Protein AF-R0L9C2-F1 (afdb_monomer)

Mean predicted aligned error: 9.46 Å

pLDDT: mean 76.69, std 14.72, range [36.59, 90.12]

Foldseek 3Di:
DPPPPDPDFDWDKDFDFDDDPNDTGTDDIDTWDKDADPVDNVDIDTDPVVVVVVVVVCCVVVPPPDD

Structure (mmCIF, N/CA/C/O backbone):
data_AF-R0L9C2-F1
#
_entry.id   AF-R0L9C2-F1
#
loop_
_atom_site.group_PDB
_atom_site.id
_atom_site.type_symbol
_atom_site.label_atom_id
_atom_site.label_alt_id
_atom_site.label_comp_id
_atom_site.label_asym_id
_atom_site.label_entity_id
_atom_site.label_seq_id
_atom_site.pdbx_PDB_ins_code
_atom_site.Cartn_x
_atom_site.Cartn_y
_atom_site.Cartn_z
_atom_site.occupancy
_atom_site.B_iso_or_equiv
_atom_site.auth_seq_id
_atom_site.auth_comp_id
_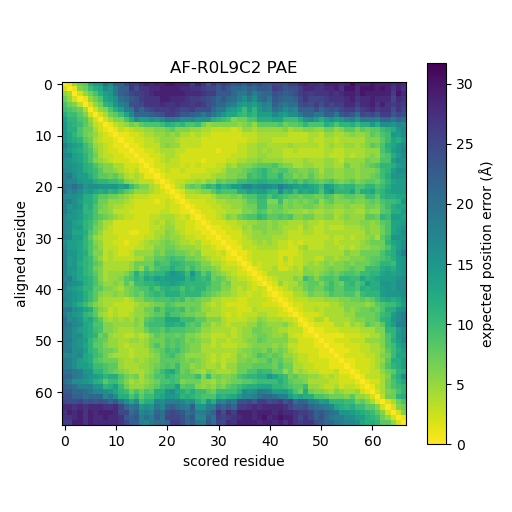atom_site.auth_asym_id
_atom_site.auth_atom_id
_atom_site.pdbx_PDB_model_num
ATOM 1 N N . ARG A 1 1 ? -11.321 -15.199 -27.191 1.00 40.88 1 ARG A N 1
ATOM 2 C CA . ARG A 1 1 ? -9.872 -15.186 -27.508 1.00 40.88 1 ARG A CA 1
ATOM 3 C C . ARG A 1 1 ? -9.194 -14.286 -26.484 1.00 40.88 1 ARG A C 1
ATOM 5 O O . ARG A 1 1 ? -9.291 -13.077 -26.620 1.00 40.88 1 ARG A O 1
ATOM 12 N N . ILE A 1 2 ? -8.608 -14.858 -25.433 1.00 50.84 2 ILE A N 1
ATOM 13 C CA . ILE A 1 2 ? -7.759 -14.111 -24.496 1.00 50.84 2 ILE A CA 1
ATOM 14 C C . ILE A 1 2 ? -6.413 -13.977 -25.208 1.00 50.84 2 ILE A C 1
ATOM 16 O O . ILE A 1 2 ? -5.755 -14.982 -25.473 1.00 50.84 2 ILE A O 1
ATOM 20 N N . GLY A 1 3 ? -6.096 -12.768 -25.673 1.00 47.75 3 GLY A N 1
ATOM 21 C CA . GLY A 1 3 ? -4.801 -12.482 -26.285 1.00 47.75 3 GLY A CA 1
ATOM 22 C C . GLY A 1 3 ? -3.696 -12.748 -25.270 1.00 47.75 3 GLY A C 1
ATOM 23 O O . GLY A 1 3 ? -3.912 -12.553 -24.077 1.00 47.75 3 GLY A O 1
ATOM 24 N N . LYS A 1 4 ? -2.533 -13.220 -25.734 1.00 51.50 4 LYS A N 1
ATOM 25 C CA . LYS A 1 4 ? -1.317 -13.291 -24.918 1.00 51.50 4 LYS A CA 1
ATOM 26 C C . LYS A 1 4 ? -1.164 -11.963 -24.170 1.00 51.50 4 LYS A C 1
ATOM 28 O O . LYS A 1 4 ? -0.910 -10.943 -24.806 1.00 51.50 4 LYS A O 1
ATOM 33 N N . VAL A 1 5 ? -1.354 -11.981 -22.853 1.00 59.94 5 VAL A N 1
ATOM 34 C CA . VAL A 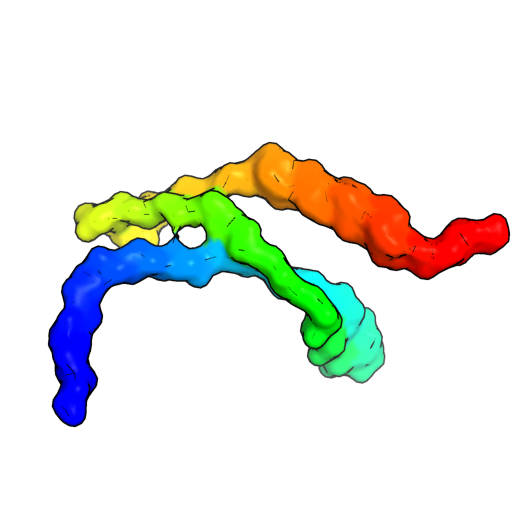1 5 ? -0.980 -10.866 -21.986 1.00 59.94 5 VAL A CA 1
ATOM 35 C C . VAL A 1 5 ? 0.545 -10.870 -22.018 1.00 59.94 5 VAL A C 1
ATOM 37 O O . VAL A 1 5 ? 1.178 -11.701 -21.376 1.00 59.94 5 VAL A O 1
ATOM 40 N N . GLY A 1 6 ? 1.138 -10.056 -22.899 1.00 53.19 6 GLY A N 1
ATOM 41 C CA . GLY A 1 6 ? 2.564 -9.737 -22.808 1.00 53.19 6 GLY A CA 1
ATOM 42 C C . GLY A 1 6 ? 2.849 -9.135 -21.434 1.00 53.19 6 GLY A C 1
ATOM 43 O O . GLY A 1 6 ? 1.905 -8.655 -20.814 1.00 53.19 6 GLY A O 1
ATOM 44 N N . ASN A 1 7 ? 4.100 -9.194 -20.965 1.00 59.50 7 ASN A N 1
ATOM 45 C CA . ASN A 1 7 ? 4.511 -8.746 -19.629 1.00 59.50 7 ASN A CA 1
ATOM 46 C C . ASN A 1 7 ? 4.004 -7.317 -19.359 1.00 59.50 7 ASN A C 1
ATOM 48 O O . ASN A 1 7 ? 4.606 -6.333 -19.786 1.00 59.50 7 ASN A O 1
ATOM 52 N N . GLN A 1 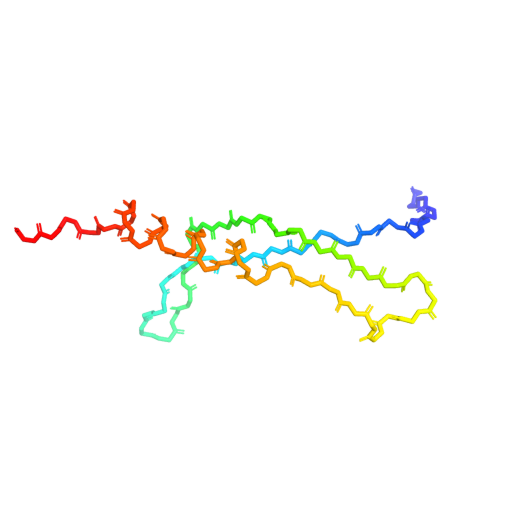8 ? 2.821 -7.198 -18.764 1.00 67.19 8 GLN A N 1
ATOM 53 C CA . GLN A 1 8 ? 2.222 -5.930 -18.391 1.00 67.19 8 GLN A CA 1
ATOM 54 C C . GLN A 1 8 ? 2.505 -5.791 -16.912 1.00 67.19 8 GLN A C 1
ATOM 56 O O . GLN A 1 8 ? 2.037 -6.614 -16.124 1.00 67.19 8 GLN A O 1
ATOM 61 N N . LYS A 1 9 ? 3.292 -4.768 -16.569 1.00 74.94 9 LYS A N 1
ATOM 62 C CA . LYS A 1 9 ? 3.626 -4.437 -15.185 1.00 74.94 9 LYS A CA 1
ATOM 63 C C . LYS A 1 9 ? 2.363 -4.449 -14.333 1.00 74.94 9 LYS A C 1
ATOM 65 O O . LYS A 1 9 ? 1.351 -3.837 -14.699 1.00 74.94 9 LYS A O 1
ATOM 70 N N . ARG A 1 10 ? 2.411 -5.174 -13.219 1.00 83.19 10 ARG A N 1
ATOM 71 C CA . ARG A 1 10 ? 1.268 -5.290 -12.312 1.00 83.19 10 ARG A CA 1
ATOM 72 C C . ARG A 1 10 ? 1.020 -3.956 -11.615 1.00 83.19 10 ARG A C 1
ATOM 74 O O . ARG A 1 10 ? 1.950 -3.282 -11.188 1.00 83.19 10 ARG A O 1
ATOM 81 N N . VAL A 1 11 ? -0.251 -3.586 -11.473 1.00 86.12 11 VAL A N 1
ATOM 82 C CA . VAL A 1 11 ? -0.635 -2.438 -10.645 1.00 86.12 11 VAL A CA 1
ATOM 83 C C . VAL A 1 11 ? -0.795 -2.915 -9.211 1.00 86.12 11 VAL A C 1
ATOM 85 O O . VAL A 1 11 ? -1.612 -3.794 -8.933 1.00 86.12 11 VAL A O 1
ATOM 88 N N . VAL A 1 12 ? -0.031 -2.314 -8.306 1.00 89.06 12 VAL A N 1
ATOM 89 C CA . VAL A 1 12 ? -0.109 -2.566 -6.866 1.00 89.06 12 VAL A CA 1
ATOM 90 C C . VAL A 1 12 ? -0.676 -1.328 -6.177 1.00 89.06 12 VAL A C 1
ATOM 92 O O . VAL A 1 12 ? -0.515 -0.196 -6.633 1.00 89.06 12 VAL A O 1
ATOM 95 N N . GLY A 1 13 ? -1.406 -1.540 -5.087 1.00 90.12 13 GLY A N 1
ATOM 96 C CA . GLY A 1 13 ? -2.082 -0.483 -4.350 1.00 90.12 13 GLY A CA 1
ATOM 97 C C . GLY A 1 13 ? -2.363 -0.883 -2.911 1.00 90.12 13 GLY A C 1
ATOM 98 O O . GLY A 1 13 ? -2.202 -2.040 -2.523 1.00 90.12 13 GLY A O 1
ATOM 99 N N . VAL A 1 14 ? -2.811 0.089 -2.127 1.00 88.50 14 VAL A N 1
ATOM 100 C CA . VAL A 1 14 ? -3.209 -0.102 -0.734 1.00 88.50 14 VAL A CA 1
ATOM 101 C C . VAL A 1 14 ? -4.722 -0.088 -0.629 1.00 88.50 14 VAL A C 1
ATOM 103 O O . VAL A 1 14 ? -5.390 0.806 -1.151 1.00 88.50 14 VAL A O 1
ATOM 106 N N . LEU A 1 15 ? -5.251 -1.071 0.096 1.00 89.25 15 LEU A N 1
ATOM 107 C CA . LEU A 1 15 ? -6.648 -1.117 0.505 1.00 89.25 15 LEU A CA 1
ATOM 108 C C . LEU A 1 15 ? -6.802 -0.457 1.874 1.00 89.25 15 LEU A C 1
ATOM 110 O O . LEU A 1 15 ? -6.052 -0.734 2.810 1.00 89.25 15 LEU A O 1
ATOM 114 N N . LEU A 1 16 ? -7.803 0.403 1.988 1.00 85.19 16 LE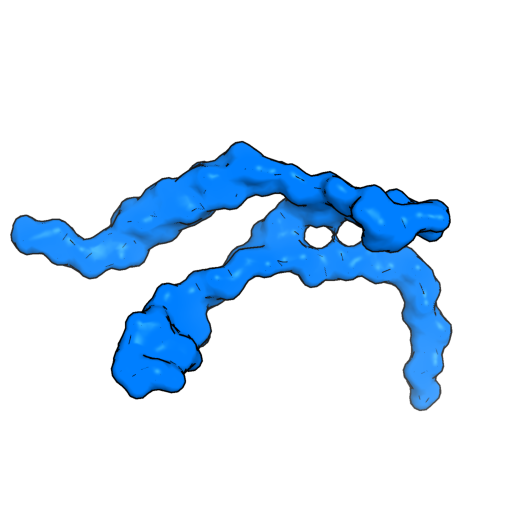U A N 1
ATOM 115 C CA . LEU A 1 16 ? -8.152 1.127 3.197 1.00 85.19 16 LEU A CA 1
ATOM 116 C C . LEU A 1 16 ? -9.554 0.719 3.633 1.00 85.19 16 LEU A C 1
ATOM 118 O O . LEU A 1 16 ? -10.473 0.569 2.829 1.00 85.19 16 LEU A O 1
ATOM 122 N N . GLY A 1 17 ? -9.720 0.539 4.933 1.00 86.19 17 GLY A N 1
ATOM 123 C CA . GLY A 1 17 ? -10.931 -0.053 5.465 1.00 86.19 17 GLY A CA 1
ATOM 124 C C . GLY A 1 17 ? -10.960 -0.082 6.982 1.00 86.19 17 GLY A C 1
ATOM 125 O O . GLY A 1 17 ? -10.063 0.432 7.653 1.00 86.19 17 GLY A O 1
ATOM 126 N N . SER A 1 18 ? -12.005 -0.691 7.530 1.00 82.75 18 SER A N 1
ATOM 127 C CA . SER A 1 18 ? -12.168 -0.915 8.961 1.00 82.75 18 SER A CA 1
ATOM 128 C C . SER A 1 18 ? -12.322 -2.403 9.236 1.00 82.75 18 SER A C 1
ATOM 130 O O . SER A 1 18 ? -13.123 -3.091 8.612 1.00 82.75 18 SER A O 1
ATOM 132 N N . TRP A 1 19 ? -11.568 -2.900 10.211 1.00 83.81 19 TRP A N 1
ATOM 133 C CA . TRP A 1 19 ? -11.767 -4.238 10.747 1.00 83.81 19 TRP A CA 1
ATOM 134 C C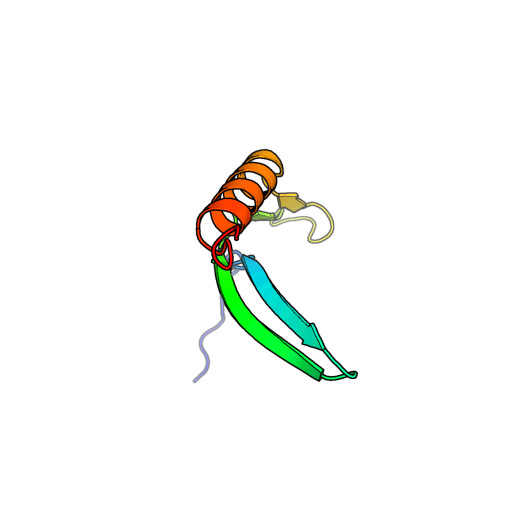 . TRP A 1 19 ? -12.607 -4.149 12.019 1.00 83.81 19 TRP A C 1
ATOM 136 O O . TRP A 1 19 ? -12.163 -3.587 13.023 1.00 83.81 19 TRP A O 1
ATOM 146 N N . GLN A 1 20 ? -13.824 -4.694 11.996 1.00 86.12 20 GLN A N 1
ATOM 147 C CA . GLN A 1 20 ? -14.712 -4.711 13.159 1.00 86.12 20 GLN A CA 1
ATOM 148 C C . GLN A 1 20 ? -15.385 -6.067 13.310 1.00 86.12 20 GLN A C 1
ATOM 150 O O . GLN A 1 20 ? -15.905 -6.628 12.354 1.00 86.12 20 GLN A O 1
ATOM 155 N N . LYS A 1 21 ? -15.417 -6.588 14.543 1.00 80.50 21 LYS A N 1
ATOM 156 C CA . LYS A 1 21 ? -16.182 -7.796 14.911 1.00 80.50 21 LYS A CA 1
ATOM 157 C C . LYS A 1 21 ? -15.968 -8.992 13.958 1.00 80.50 21 LYS A C 1
ATOM 159 O O . LYS A 1 21 ? -16.916 -9.705 13.649 1.00 80.50 21 LYS A O 1
ATOM 164 N N . LYS A 1 22 ? -14.718 -9.230 13.538 1.00 89.38 22 LYS A N 1
ATOM 165 C CA . LYS A 1 22 ? -14.300 -10.285 12.586 1.00 89.38 22 LYS A CA 1
ATOM 166 C C . LYS A 1 22 ? -14.737 -10.085 11.124 1.00 89.38 22 LYS A C 1
ATOM 168 O O . LYS A 1 22 ? -14.609 -11.014 10.334 1.00 89.38 22 LYS A O 1
ATOM 173 N N . ILE A 1 23 ? -15.218 -8.898 10.759 1.00 89.19 23 ILE A N 1
ATOM 174 C CA . ILE A 1 23 ? -15.554 -8.522 9.383 1.00 89.19 23 ILE A CA 1
ATOM 175 C C . ILE A 1 23 ? -14.589 -7.419 8.930 1.00 89.19 23 ILE A C 1
ATOM 177 O O . ILE A 1 23 ? -14.397 -6.426 9.640 1.00 89.19 23 ILE A O 1
ATOM 181 N N . LEU A 1 24 ? -13.975 -7.610 7.756 1.00 88.38 24 LEU A N 1
ATOM 182 C CA . LEU A 1 24 ? -13.192 -6.586 7.065 1.00 88.38 24 LEU A CA 1
ATOM 183 C C . LEU A 1 24 ? -14.120 -5.808 6.140 1.00 88.38 24 LEU A C 1
ATOM 185 O O . LEU A 1 24 ? -14.644 -6.376 5.185 1.00 88.38 24 LEU A O 1
ATOM 189 N N . ASP A 1 25 ? -14.291 -4.524 6.414 1.00 86.62 25 ASP A N 1
ATOM 190 C CA . ASP A 1 25 ? -14.948 -3.595 5.506 1.00 86.62 25 ASP A CA 1
ATOM 191 C C . ASP A 1 25 ? -13.881 -2.802 4.749 1.00 86.62 25 ASP A C 1
ATOM 193 O O . ASP A 1 25 ? -13.053 -2.138 5.373 1.00 86.62 25 ASP A O 1
ATOM 197 N N . VAL A 1 26 ? -13.872 -2.894 3.420 1.00 88.31 26 VAL A N 1
ATOM 198 C CA . VAL A 1 26 ? -12.925 -2.181 2.551 1.00 88.31 26 VAL A CA 1
ATOM 199 C C . VAL A 1 26 ? -13.662 -1.004 1.928 1.00 88.31 26 VAL A C 1
ATOM 201 O O . VAL A 1 26 ? -14.541 -1.192 1.092 1.00 88.31 26 VAL A O 1
ATOM 204 N N . SER A 1 27 ? -13.309 0.213 2.340 1.00 84.56 27 SER A N 1
ATOM 205 C CA . SER A 1 27 ? -14.049 1.433 2.002 1.00 84.56 27 SER A CA 1
ATOM 206 C C . SER A 1 27 ? -13.337 2.338 1.001 1.00 84.56 27 SER A C 1
ATOM 208 O O . SER A 1 27 ? -13.988 3.157 0.356 1.00 84.56 27 SER A O 1
ATOM 210 N N . ASN A 1 28 ? -12.016 2.220 0.856 1.00 85.88 28 ASN A N 1
ATOM 211 C CA . ASN A 1 28 ? -11.253 2.992 -0.120 1.00 85.88 28 ASN A CA 1
ATOM 212 C C . ASN A 1 28 ? -10.005 2.221 -0.584 1.00 85.88 28 ASN A C 1
ATOM 214 O O . ASN A 1 28 ? -9.581 1.258 0.049 1.00 85.88 28 ASN A O 1
ATOM 218 N N . SER A 1 29 ? -9.394 2.652 -1.682 1.00 89.31 29 SER A N 1
ATOM 219 C CA . SER A 1 29 ? -8.123 2.119 -2.169 1.00 89.31 29 SER A CA 1
ATOM 220 C C . SER A 1 29 ? -7.380 3.156 -3.000 1.00 89.31 29 SER A C 1
ATOM 222 O O . SER A 1 29 ? -8.016 3.988 -3.646 1.00 89.31 29 SER A O 1
ATOM 224 N N . PHE A 1 30 ? -6.052 3.090 -3.023 1.00 86.81 30 PHE A N 1
ATOM 225 C CA . PHE A 1 30 ? -5.232 3.924 -3.902 1.00 86.81 30 PHE A CA 1
ATOM 226 C C . PHE A 1 30 ? -4.071 3.120 -4.491 1.00 86.81 30 PHE A C 1
ATOM 2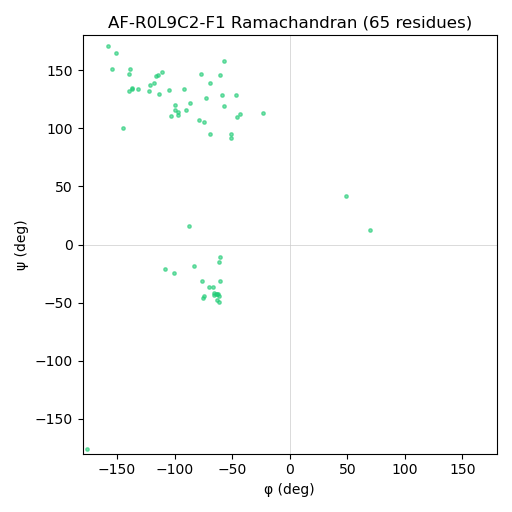28 O O . PHE A 1 30 ? -3.558 2.202 -3.853 1.00 86.81 30 PHE A O 1
ATOM 235 N N . ALA A 1 31 ? -3.678 3.447 -5.722 1.00 88.25 31 ALA A N 1
ATOM 236 C CA . ALA A 1 31 ? -2.531 2.828 -6.379 1.00 88.25 31 ALA A CA 1
ATOM 237 C C . ALA A 1 31 ? -1.223 3.405 -5.826 1.00 88.25 31 ALA A C 1
ATOM 239 O O . ALA A 1 31 ? -1.162 4.588 -5.488 1.00 88.25 31 ALA A O 1
ATOM 240 N N . VAL A 1 32 ? -0.186 2.574 -5.758 1.00 86.88 32 VAL A N 1
ATOM 241 C CA . VAL A 1 32 ? 1.162 2.992 -5.366 1.00 86.88 32 VAL A CA 1
ATOM 242 C C . VAL A 1 32 ? 2.124 2.803 -6.533 1.00 86.88 32 VAL A C 1
ATOM 244 O O . VAL A 1 32 ? 1.964 1.845 -7.295 1.00 86.88 32 VAL A O 1
ATOM 247 N N . PRO A 1 33 ? 3.124 3.687 -6.692 1.00 87.56 33 PRO A N 1
ATOM 248 C CA . PRO A 1 33 ? 4.231 3.430 -7.600 1.00 87.56 33 PRO A CA 1
ATOM 249 C C . PRO A 1 33 ? 4.918 2.118 -7.206 1.00 87.56 33 PRO A C 1
ATOM 251 O O . PRO A 1 33 ? 5.393 1.965 -6.078 1.00 87.56 33 PRO A O 1
ATOM 254 N N . PHE A 1 34 ? 4.915 1.165 -8.131 1.00 87.56 34 PHE A N 1
ATOM 255 C CA . PHE A 1 34 ? 5.467 -0.170 -7.961 1.00 87.56 34 PHE A CA 1
ATOM 256 C C . PHE A 1 34 ? 6.188 -0.563 -9.244 1.00 87.56 34 PHE A C 1
ATOM 258 O O . PHE A 1 34 ? 5.631 -0.420 -10.334 1.00 87.56 34 PHE A O 1
ATOM 265 N N . ASP A 1 35 ? 7.405 -1.070 -9.094 1.00 86.12 35 ASP A N 1
ATOM 266 C CA . ASP A 1 35 ? 8.200 -1.616 -10.186 1.00 86.12 35 ASP A CA 1
ATOM 267 C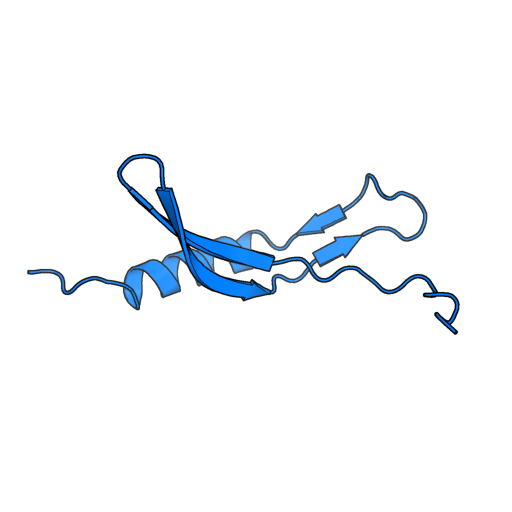 C . ASP A 1 35 ? 8.755 -2.980 -9.773 1.00 86.12 35 ASP A C 1
ATOM 269 O O . ASP A 1 35 ? 9.299 -3.145 -8.683 1.00 86.12 35 ASP A O 1
ATOM 273 N N . GLU A 1 36 ? 8.633 -3.952 -10.665 1.00 84.25 36 GLU A N 1
ATOM 274 C CA . GLU A 1 36 ? 9.213 -5.289 -10.545 1.00 84.25 36 GLU A CA 1
ATOM 275 C C . GLU A 1 36 ? 10.259 -5.480 -11.645 1.00 84.25 36 GLU A C 1
ATOM 277 O O . GLU A 1 36 ? 10.119 -4.916 -12.737 1.00 84.25 36 GLU A O 1
ATOM 282 N N . ASP A 1 37 ? 11.333 -6.216 -11.354 1.00 83.00 37 ASP A N 1
ATOM 283 C CA . ASP A 1 37 ? 12.330 -6.547 -12.371 1.00 83.00 37 ASP A CA 1
ATOM 284 C C . ASP A 1 37 ? 11.747 -7.591 -13.336 1.00 83.00 37 ASP A C 1
ATOM 286 O O . ASP A 1 37 ? 11.311 -8.659 -12.918 1.00 83.00 37 ASP A O 1
ATOM 290 N N . ASP A 1 38 ? 11.773 -7.308 -14.642 1.00 79.25 38 ASP A N 1
ATOM 291 C CA . ASP A 1 38 ? 11.274 -8.225 -15.679 1.00 79.25 38 ASP A CA 1
ATOM 292 C C . ASP A 1 38 ? 12.028 -9.574 -15.724 1.00 79.25 38 ASP A C 1
ATOM 294 O O . ASP A 1 38 ? 11.584 -10.511 -16.393 1.00 79.25 38 ASP A O 1
ATOM 298 N N . LYS A 1 39 ? 13.205 -9.671 -15.089 1.00 82.50 39 LYS A N 1
ATOM 299 C CA . LYS A 1 39 ? 14.060 -10.868 -15.062 1.00 82.50 39 LYS A CA 1
ATOM 300 C C . LYS A 1 39 ? 13.938 -11.671 -13.771 1.00 82.50 39 LYS A C 1
ATOM 302 O O . LYS A 1 39 ? 14.263 -12.858 -13.798 1.00 82.50 39 LYS A O 1
ATOM 307 N N . ASP A 1 40 ? 13.534 -11.044 -12.669 1.00 79.56 40 ASP A N 1
ATOM 308 C CA . ASP A 1 40 ? 13.418 -11.684 -11.359 1.00 79.56 40 ASP A CA 1
ATOM 309 C C . ASP A 1 40 ? 12.223 -11.121 -10.579 1.00 79.56 40 ASP A C 1
ATOM 311 O O . ASP A 1 40 ? 12.311 -10.082 -9.925 1.00 79.56 40 ASP A O 1
ATOM 315 N N . ASP A 1 41 ? 11.121 -11.874 -10.591 1.00 79.12 41 ASP A N 1
ATOM 316 C CA . ASP A 1 41 ? 9.870 -11.539 -9.901 1.00 79.12 41 ASP A CA 1
ATOM 317 C C . ASP A 1 41 ? 10.018 -11.409 -8.368 1.00 79.12 41 ASP A C 1
ATOM 319 O O . ASP A 1 41 ? 9.079 -10.985 -7.688 1.00 79.12 41 ASP A O 1
ATOM 323 N N . THR A 1 42 ? 11.160 -11.807 -7.790 1.00 84.31 42 THR A N 1
ATOM 324 C CA . THR A 1 42 ? 11.442 -11.632 -6.356 1.00 84.31 42 THR A CA 1
ATOM 325 C C . THR A 1 42 ? 11.981 -10.244 -6.021 1.00 84.31 42 THR A C 1
ATOM 327 O O . THR A 1 42 ? 11.897 -9.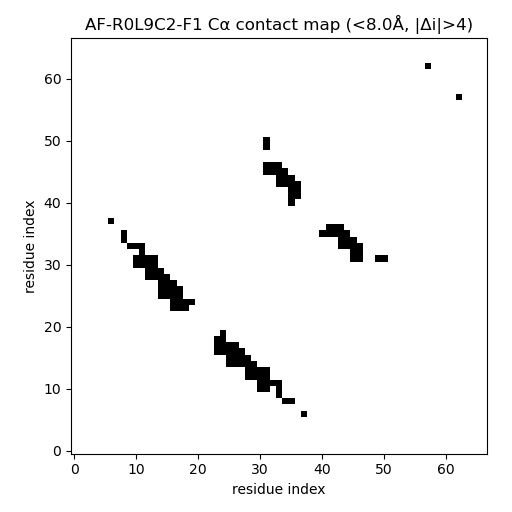826 -4.863 1.00 84.31 42 THR A O 1
ATOM 330 N N . VAL A 1 43 ? 12.490 -9.514 -7.019 1.00 84.31 43 VAL A N 1
ATOM 331 C CA . VAL A 1 43 ? 13.037 -8.166 -6.867 1.00 84.31 43 VAL A CA 1
ATOM 332 C C . VAL A 1 43 ? 11.970 -7.149 -7.251 1.00 84.31 43 VAL A C 1
ATOM 334 O O . VAL A 1 43 ? 11.598 -7.002 -8.414 1.00 84.31 43 VAL A O 1
ATOM 337 N N . TRP A 1 44 ? 11.487 -6.415 -6.254 1.00 86.94 44 TRP A N 1
ATOM 338 C CA . TRP A 1 44 ? 10.477 -5.382 -6.438 1.00 86.94 44 TRP A CA 1
ATOM 339 C C . TRP A 1 44 ? 10.779 -4.146 -5.597 1.00 86.94 44 TRP A C 1
ATOM 341 O O . TRP A 1 44 ? 11.385 -4.216 -4.526 1.00 86.94 44 TRP A O 1
ATOM 351 N N . PHE A 1 45 ? 10.324 -3.004 -6.098 1.00 85.56 45 PHE A N 1
ATOM 352 C CA . PHE A 1 45 ? 10.477 -1.695 -5.491 1.00 85.56 45 PHE A CA 1
ATOM 353 C C . PHE A 1 45 ? 9.105 -1.087 -5.236 1.00 85.56 45 PHE A C 1
ATOM 355 O O . PHE A 1 45 ? 8.200 -1.147 -6.070 1.00 85.56 45 PHE A O 1
ATOM 362 N N . LEU A 1 46 ? 8.970 -0.483 -4.061 1.00 85.56 46 LEU A N 1
ATOM 363 C CA . LEU A 1 46 ? 7.777 0.230 -3.641 1.00 85.56 46 LEU A CA 1
ATOM 364 C C . LEU A 1 46 ? 8.200 1.532 -2.962 1.00 85.56 46 LEU A C 1
ATOM 366 O O . LEU A 1 46 ? 9.095 1.535 -2.111 1.00 85.56 46 LEU A O 1
ATOM 370 N N . ASP A 1 47 ? 7.541 2.631 -3.324 1.00 86.50 47 ASP A N 1
ATOM 371 C CA . ASP A 1 47 ? 7.780 3.941 -2.717 1.00 86.50 47 ASP A CA 1
ATOM 372 C C . ASP A 1 47 ? 7.164 4.015 -1.306 1.00 86.50 47 ASP A C 1
ATOM 374 O O . ASP A 1 47 ? 5.943 4.094 -1.131 1.00 86.50 47 ASP A O 1
ATOM 378 N N . HIS A 1 48 ? 8.025 3.959 -0.288 1.00 80.62 48 HIS A N 1
ATOM 379 C CA . HIS A 1 48 ? 7.623 4.010 1.119 1.00 80.62 48 HIS A CA 1
ATOM 380 C C . HIS A 1 48 ? 7.241 5.430 1.567 1.00 80.62 48 HIS A C 1
ATOM 382 O O . HIS A 1 48 ? 6.332 5.586 2.385 1.00 80.62 48 HIS A O 1
ATOM 388 N N . ASP A 1 49 ? 7.856 6.466 0.991 1.00 83.50 49 ASP A N 1
ATOM 389 C CA . ASP A 1 49 ? 7.563 7.861 1.331 1.00 83.50 49 ASP A CA 1
ATOM 390 C C . ASP A 1 49 ? 6.168 8.250 0.823 1.00 83.50 49 ASP A C 1
ATOM 392 O O . ASP A 1 49 ? 5.414 8.971 1.489 1.00 83.50 49 ASP A O 1
ATOM 396 N N . TYR A 1 50 ? 5.772 7.729 -0.342 1.00 83.38 50 TYR A N 1
ATOM 397 C CA . TYR A 1 50 ? 4.419 7.900 -0.866 1.00 83.38 50 TYR A CA 1
ATOM 398 C C . TYR A 1 50 ? 3.368 7.277 0.061 1.00 83.38 50 TYR A C 1
ATOM 400 O O . TYR A 1 50 ? 2.334 7.895 0.334 1.00 83.38 50 TYR A O 1
ATOM 408 N N . LEU A 1 51 ? 3.644 6.082 0.595 1.00 81.25 51 LEU A N 1
ATOM 409 C CA . LEU A 1 51 ? 2.758 5.408 1.544 1.00 81.25 51 LEU A CA 1
ATOM 410 C C . LEU A 1 51 ? 2.554 6.212 2.825 1.00 81.25 51 LEU A C 1
ATOM 412 O O . LEU A 1 51 ? 1.410 6.406 3.241 1.00 81.25 51 LEU A O 1
ATOM 416 N N . GLU A 1 52 ? 3.632 6.687 3.449 1.00 82.00 52 GLU A N 1
ATOM 417 C CA . GLU A 1 52 ? 3.540 7.446 4.700 1.00 82.00 52 GLU A CA 1
ATOM 418 C C . GLU A 1 52 ? 2.780 8.761 4.513 1.00 82.00 52 GLU A C 1
ATOM 420 O O . GLU A 1 52 ? 1.899 9.096 5.314 1.00 82.00 52 GLU A O 1
ATOM 425 N N . ASN A 1 53 ? 3.046 9.468 3.411 1.00 84.38 53 ASN A N 1
ATOM 426 C CA . ASN A 1 53 ? 2.344 10.701 3.073 1.00 84.38 53 ASN A CA 1
ATOM 427 C C . ASN A 1 53 ? 0.849 10.455 2.827 1.00 84.38 53 ASN A C 1
ATOM 429 O O . ASN A 1 53 ? 0.008 11.152 3.403 1.00 84.38 53 ASN A O 1
ATOM 433 N N . MET A 1 54 ? 0.492 9.440 2.033 1.00 81.69 54 MET A N 1
ATOM 434 C CA . MET A 1 54 ? -0.910 9.099 1.761 1.00 81.69 54 MET A CA 1
ATOM 435 C C . MET A 1 54 ? -1.637 8.593 3.009 1.00 81.69 54 MET A C 1
ATOM 437 O O . MET A 1 54 ? -2.795 8.951 3.234 1.00 81.69 54 MET A O 1
ATOM 441 N N . TYR A 1 55 ? -0.963 7.835 3.875 1.00 77.56 55 TYR A N 1
ATOM 442 C CA . TYR A 1 55 ? -1.514 7.407 5.159 1.00 77.56 55 TYR A CA 1
ATOM 443 C C . TYR A 1 55 ? -1.755 8.595 6.102 1.00 77.56 55 TYR A C 1
ATOM 445 O O . TYR A 1 55 ? -2.823 8.702 6.714 1.00 77.56 55 TYR A O 1
ATOM 453 N N . GLY A 1 56 ? -0.809 9.536 6.178 1.00 79.31 56 GLY A N 1
ATOM 454 C CA . GLY A 1 56 ? -0.954 10.779 6.937 1.00 79.31 56 GLY A CA 1
ATOM 455 C C . GLY A 1 56 ? -2.101 11.653 6.422 1.00 79.31 56 GLY A C 1
ATOM 456 O O . GLY A 1 56 ? -2.922 12.137 7.208 1.00 79.31 56 GLY A O 1
ATOM 457 N N . MET A 1 57 ? -2.215 11.803 5.099 1.00 79.69 57 MET A N 1
ATOM 458 C CA . MET A 1 57 ? -3.315 12.526 4.456 1.00 79.69 57 MET A CA 1
ATOM 459 C C . MET A 1 57 ? -4.658 11.840 4.694 1.00 79.69 57 MET A C 1
ATOM 461 O O . MET A 1 57 ? -5.621 12.516 5.047 1.00 79.69 57 MET A O 1
ATOM 465 N N . PHE A 1 58 ? -4.735 10.514 4.591 1.00 70.19 58 PHE A N 1
ATOM 466 C CA . PHE A 1 58 ? -5.969 9.782 4.864 1.00 70.19 58 PHE A CA 1
ATOM 467 C C . PHE A 1 58 ? -6.376 9.887 6.331 1.00 70.19 58 PHE A C 1
ATOM 469 O O . PHE A 1 58 ? -7.537 10.145 6.613 1.00 70.19 58 PHE A O 1
ATOM 476 N N . LYS A 1 59 ? -5.447 9.790 7.288 1.00 70.56 59 LYS A N 1
ATOM 477 C CA . LYS A 1 59 ? -5.769 10.007 8.709 1.00 70.56 59 LYS A CA 1
ATOM 478 C C . LYS A 1 59 ? -6.297 11.422 8.974 1.00 70.56 59 LYS A C 1
ATOM 480 O O . LYS A 1 59 ? -7.124 11.607 9.864 1.00 70.56 59 LYS A O 1
ATOM 485 N N . LYS A 1 60 ? -5.837 12.410 8.200 1.00 73.69 60 LYS A N 1
ATOM 486 C CA . LYS A 1 60 ? -6.312 13.799 8.263 1.00 73.69 60 LYS A CA 1
ATOM 487 C C . LYS A 1 60 ? -7.687 13.982 7.609 1.00 73.69 60 LYS A C 1
ATOM 489 O O . LYS A 1 60 ? -8.541 14.628 8.202 1.00 73.69 60 LYS A O 1
ATOM 494 N N . VAL A 1 61 ? -7.902 13.423 6.417 1.00 70.00 61 VAL A N 1
ATOM 495 C CA . VAL A 1 61 ? -9.152 13.544 5.638 1.00 70.00 61 VAL A CA 1
ATOM 496 C C . VAL A 1 61 ? -10.264 12.686 6.231 1.00 70.00 61 VAL A C 1
ATOM 498 O O . VAL A 1 61 ? -11.384 13.147 6.406 1.00 70.00 61 VAL A O 1
ATOM 501 N N . ASN A 1 62 ? -9.935 11.452 6.594 1.00 63.09 62 ASN A N 1
ATOM 502 C CA . ASN A 1 62 ? -10.825 10.492 7.229 1.00 63.09 62 ASN A CA 1
ATOM 503 C C . ASN A 1 62 ? -10.845 10.632 8.750 1.00 63.09 62 ASN A C 1
ATOM 505 O O . ASN A 1 62 ? -11.316 9.733 9.451 1.00 63.09 62 ASN A O 1
ATOM 509 N N . GLY A 1 63 ? -10.346 11.763 9.261 1.00 52.41 63 GLY A N 1
ATOM 510 C CA . GLY A 1 63 ? -10.663 12.215 10.597 1.00 52.41 63 GLY A CA 1
ATOM 511 C C . GLY A 1 63 ? -12.176 12.200 10.744 1.00 52.41 63 GLY A C 1
ATOM 512 O O . GLY A 1 63 ? -12.844 13.168 10.397 1.00 52.41 63 GLY A O 1
ATOM 513 N N . LYS A 1 64 ? -12.731 11.106 11.290 1.00 49.66 64 LYS A N 1
ATOM 514 C CA . LYS A 1 64 ? -13.949 11.201 12.086 1.00 49.66 64 LYS A CA 1
ATOM 515 C C . LYS A 1 64 ? -13.703 12.416 12.956 1.00 49.66 64 LYS A C 1
ATOM 517 O O . LYS A 1 64 ? -12.732 12.386 13.714 1.00 49.66 64 LYS A O 1
ATOM 522 N N . PHE A 1 65 ? -14.475 13.472 12.705 1.00 39.31 65 PHE A N 1
ATOM 523 C CA . PHE A 1 65 ? -14.436 14.744 13.405 1.00 39.31 65 PHE A CA 1
ATOM 524 C C . PHE A 1 65 ? -13.833 14.547 14.792 1.00 39.31 65 PHE A C 1
ATOM 526 O O . PHE A 1 65 ? -14.374 13.807 15.618 1.00 39.31 65 PHE A O 1
ATOM 533 N N . ARG A 1 66 ? -12.645 15.119 15.003 1.00 37.12 66 ARG A N 1
ATOM 534 C CA . ARG A 1 66 ? -12.131 15.265 16.358 1.00 37.12 66 ARG A CA 1
ATOM 535 C C . ARG A 1 66 ? -13.184 16.108 17.089 1.00 37.12 66 ARG A C 1
ATOM 537 O O . ARG A 1 66 ? -13.624 17.092 16.503 1.00 37.12 66 ARG A O 1
ATOM 544 N N . LEU A 1 67 ? -13.614 15.605 18.251 1.00 36.59 67 LEU A N 1
ATOM 545 C CA 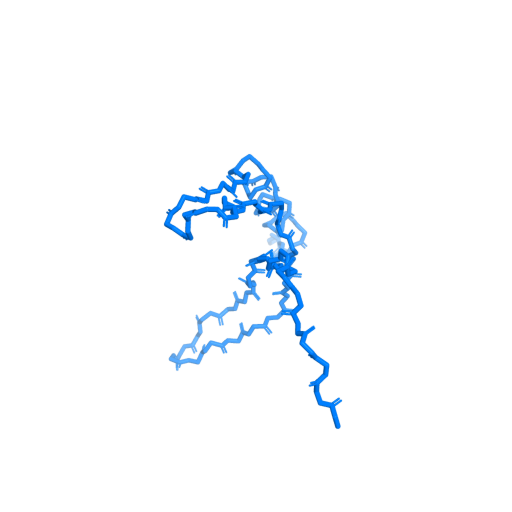. LEU A 1 67 ? -14.666 16.123 19.141 1.00 36.59 67 LEU A CA 1
ATOM 546 C C . LEU A 1 67 ? -14.894 17.637 19.062 1.00 36.59 67 LEU A C 1
ATOM 548 O O . LEU A 1 67 ? -13.880 18.371 19.105 1.00 36.59 67 LEU A O 1
#

Radius of gyration: 16.65 Å; Cα contacts (8 Å, |Δi|>4): 62; chains: 1; bounding box: 30×31×47 Å

Solvent-accessible surface area (backbone atoms only — not comparable to full-atom values): 4470 Å² total; per-residue (Å²): 134,86,69,84,79,63,98,66,84,70,89,44,63,50,80,37,63,50,78,52,99,95,42,80,45,80,78,50,72,49,80,47,72,55,49,65,43,96,88,40,87,87,48,69,46,68,58,61,68,59,49,53,52,51,50,54,48,44,58,61,71,66,42,70,74,79,129

Sequence (67 aa):
RIGKVGNQKRVVGVLLGSWQKKILDVSNSFAVPFDEDDKDDTVWFLDHDYLENMYGMFKKVNGKFRL

Organism: Anas platyrhynchos (NCBI:txid8839)

Secondary structure (DSSP, 8-state):
--------PPPEEEEEEEEETTEEEEEEEEEE-EEEETTEEEEEEE-HHHHHHHHHHHHHHT-----

Nearest PDB structures (foldseek):
  8amz-assembly1_U  TM=9.462E-01  e=8.033E-05  Spinacia oleracea
  5w83-assembly1_A  TM=8.899E-01  e=5.804E-05  Saccharomyces cerevisiae S288C
  4ocl-assembly1_A  TM=8.817E-01  e=5.804E-05  Saccharomyces cerevisiae S288C
  4cr2-assembly1_U  TM=8.568E-01  e=1.996E-04  Saccharomyces cerevisiae
  5wvk-assembly1_U  TM=8.368E-01  e=3.145E-04  Saccharomyces cerevisiae S288C

InterPro domains:
  IPR000555 JAB1/MPN/MOV34 metalloenzyme domain [PF01398] (8-65)